Protein AF-A0A0P9CV11-F1 (afdb_monomer_lite)

Sequence (95 aa):
MPAQPFILGVNYWPRRKAMYWWRNFEAAKVREEFGVIKGLGMSLVRIFLLWEDWQPTPDSVDPQALDNLGTVCEIAAELGLQLDVTFFTGHMSGP

Foldseek 3Di:
DPDDDDAFEDEDAQPPQGLNCLVVPDLVSLLVVVLVRVVVVHAEYEYEDACVSFPVDPPDGDVSSVVSVVSSVVSCVVSNHHYHYHPDCPDDDDD

pLDDT: mean 91.98, std 9.83, range [44.31, 98.81]

Structure (mmCIF, N/CA/C/O backbone):
data_AF-A0A0P9CV11-F1
#
_entry.id   AF-A0A0P9CV11-F1
#
loop_
_atom_site.group_PDB
_atom_site.id
_atom_site.type_symbol
_atom_site.label_atom_id
_atom_site.label_alt_id
_atom_site.label_comp_id
_atom_site.label_asym_id
_atom_site.label_entity_id
_atom_site.label_seq_id
_atom_site.pdbx_PDB_ins_code
_atom_site.Cartn_x
_atom_site.Cartn_y
_atom_site.Cartn_z
_atom_site.occupancy
_atom_site.B_iso_or_equiv
_atom_site.auth_seq_id
_atom_site.auth_comp_id
_atom_site.auth_asym_id
_atom_site.auth_atom_id
_atom_site.pdbx_PDB_model_num
ATOM 1 N N . MET A 1 1 ? -32.956 2.081 6.416 1.00 62.44 1 MET A N 1
ATOM 2 C CA . MET A 1 1 ? -31.572 1.869 5.944 1.00 62.44 1 MET A CA 1
ATOM 3 C C . MET A 1 1 ? -30.649 2.355 7.049 1.00 62.44 1 MET A C 1
ATOM 5 O O . MET A 1 1 ? -30.873 3.477 7.494 1.00 62.44 1 MET A O 1
ATOM 9 N N . PRO A 1 2 ? -29.703 1.551 7.561 1.00 73.50 2 PRO A N 1
ATOM 10 C CA . PRO A 1 2 ? -28.669 2.093 8.438 1.00 73.50 2 PRO A CA 1
ATOM 11 C C . PRO A 1 2 ? -27.926 3.215 7.700 1.00 73.50 2 PRO A C 1
ATOM 13 O O . PRO A 1 2 ? -27.748 3.141 6.483 1.00 73.50 2 PRO A O 1
ATOM 16 N N . ALA A 1 3 ? -27.554 4.274 8.419 1.00 83.81 3 ALA A N 1
ATOM 17 C CA . ALA A 1 3 ? -26.770 5.358 7.840 1.00 83.81 3 ALA A CA 1
ATOM 18 C C . ALA A 1 3 ? -25.425 4.804 7.351 1.00 83.81 3 ALA A C 1
ATOM 20 O O . ALA A 1 3 ? -24.785 4.016 8.050 1.00 83.81 3 ALA A O 1
ATOM 21 N N . GLN A 1 4 ? -25.008 5.198 6.148 1.00 85.00 4 GLN A N 1
ATOM 22 C CA . GLN A 1 4 ? -23.710 4.800 5.624 1.00 85.00 4 GLN A CA 1
ATOM 23 C C . GLN A 1 4 ? -22.616 5.505 6.445 1.00 85.00 4 GLN A C 1
ATOM 25 O O . GLN A 1 4 ? -22.680 6.728 6.600 1.00 85.00 4 GLN A O 1
ATOM 30 N N . PRO A 1 5 ? -21.650 4.770 7.020 1.00 86.31 5 PRO A N 1
ATOM 31 C CA . PRO A 1 5 ? -20.626 5.374 7.861 1.00 86.31 5 PRO A CA 1
ATOM 32 C C . PRO A 1 5 ? -19.713 6.284 7.032 1.00 86.31 5 PRO A C 1
ATOM 34 O O . PRO A 1 5 ? -19.362 5.960 5.897 1.00 86.31 5 PRO A O 1
ATOM 37 N N . PHE A 1 6 ? -19.300 7.414 7.611 1.00 91.06 6 PHE A N 1
ATOM 38 C CA . PHE A 1 6 ? -18.263 8.257 7.022 1.00 91.06 6 PHE A CA 1
ATOM 39 C C . PHE A 1 6 ? -16.913 7.539 7.127 1.00 91.06 6 PHE A C 1
ATOM 41 O O . PHE A 1 6 ? -16.441 7.256 8.230 1.00 91.06 6 PHE A O 1
ATOM 48 N N . ILE A 1 7 ? -16.298 7.228 5.986 1.00 94.56 7 ILE A N 1
ATOM 49 C CA . ILE A 1 7 ? -15.010 6.533 5.949 1.00 94.56 7 ILE A CA 1
ATOM 50 C C . ILE A 1 7 ? -13.898 7.550 6.190 1.00 94.56 7 ILE A C 1
ATOM 52 O O . ILE A 1 7 ? -13.645 8.421 5.360 1.00 94.56 7 ILE A O 1
ATOM 56 N N . LEU A 1 8 ? -13.214 7.412 7.326 1.00 96.19 8 LEU A N 1
ATOM 57 C CA . LEU A 1 8 ? -12.011 8.176 7.626 1.00 96.19 8 LEU A CA 1
ATOM 58 C C . LEU A 1 8 ? -10.765 7.369 7.251 1.00 96.19 8 LEU A C 1
ATOM 60 O O . LEU A 1 8 ? -10.583 6.227 7.695 1.00 96.19 8 LEU A O 1
ATOM 64 N N . GLY A 1 9 ? -9.897 7.996 6.462 1.00 97.19 9 GLY A N 1
ATOM 65 C CA . GLY A 1 9 ? -8.649 7.415 5.996 1.00 97.19 9 GLY A CA 1
ATOM 66 C C . GLY A 1 9 ? -7.562 8.447 5.739 1.00 97.19 9 GLY A C 1
ATOM 67 O O . GLY A 1 9 ? -7.741 9.638 5.997 1.00 97.19 9 GLY A O 1
ATOM 68 N N . VAL A 1 10 ? -6.426 7.976 5.228 1.00 97.44 10 VAL A N 1
ATOM 69 C CA . VAL A 1 10 ? -5.237 8.801 4.984 1.00 97.44 10 VAL A CA 1
ATOM 70 C C . VAL A 1 10 ? -4.525 8.398 3.697 1.00 97.44 10 VAL A C 1
ATOM 72 O O . VAL A 1 10 ? -4.482 7.223 3.340 1.00 97.44 10 VAL A O 1
ATOM 75 N N . ASN A 1 11 ? -3.933 9.380 3.016 1.00 95.88 11 ASN A N 1
ATOM 76 C CA . ASN A 1 11 ? -2.975 9.138 1.940 1.00 95.88 11 ASN A CA 1
ATOM 77 C C . ASN A 1 11 ? -1.645 8.710 2.567 1.00 95.88 11 ASN A C 1
ATOM 79 O O . ASN A 1 11 ? -1.035 9.474 3.315 1.00 95.88 11 ASN A O 1
ATOM 83 N N . TYR A 1 12 ? -1.219 7.482 2.299 1.00 95.25 12 TYR A N 1
ATOM 84 C CA . TYR A 1 12 ? -0.027 6.916 2.905 1.00 95.25 12 TYR A CA 1
ATOM 85 C C . TYR A 1 12 ? 1.235 7.445 2.242 1.00 95.25 12 TYR A C 1
ATOM 87 O O . TYR A 1 12 ? 1.477 7.234 1.053 1.00 95.25 12 TYR A O 1
ATOM 95 N N . TRP A 1 13 ? 2.051 8.105 3.056 1.00 91.81 13 TRP A N 1
ATOM 96 C CA . TRP A 1 13 ? 3.358 8.607 2.678 1.00 91.81 13 TRP A CA 1
ATOM 97 C C . TRP A 1 13 ? 4.390 8.109 3.694 1.00 91.81 13 TRP A C 1
ATOM 99 O O . TRP A 1 13 ? 4.463 8.659 4.799 1.00 91.81 13 TRP A O 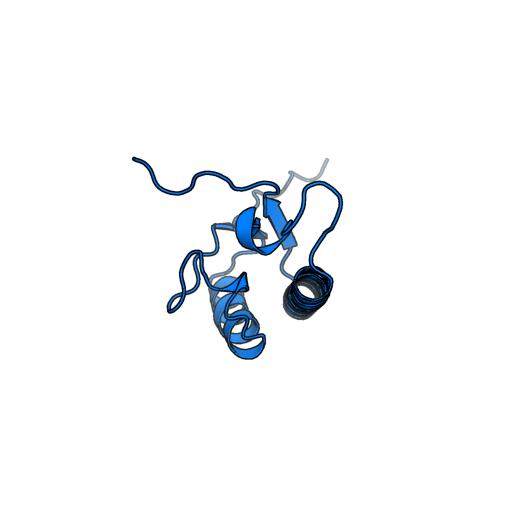1
ATOM 109 N N . PRO A 1 14 ? 5.158 7.055 3.363 1.00 90.00 14 PRO A N 1
ATOM 110 C CA . PRO A 1 14 ? 6.087 6.444 4.300 1.00 90.00 14 PRO A CA 1
ATOM 111 C C . PRO A 1 14 ? 7.089 7.445 4.859 1.00 90.00 14 PRO A C 1
ATOM 113 O O . PRO A 1 14 ? 7.742 8.173 4.102 1.00 90.00 14 PRO A O 1
ATOM 116 N N . ARG A 1 15 ? 7.283 7.435 6.181 1.00 88.31 15 ARG A N 1
ATOM 117 C CA . ARG A 1 15 ? 8.017 8.497 6.900 1.00 88.31 15 ARG A CA 1
ATOM 118 C C . ARG A 1 15 ? 9.455 8.685 6.425 1.00 88.31 15 ARG A C 1
ATOM 120 O O . ARG A 1 15 ? 9.995 9.782 6.513 1.00 88.31 15 ARG A O 1
ATOM 127 N N . ARG A 1 16 ? 10.094 7.602 5.975 1.00 88.00 16 ARG A N 1
ATOM 128 C CA . ARG A 1 16 ? 11.517 7.588 5.591 1.00 88.00 16 ARG A CA 1
ATOM 129 C C . ARG A 1 16 ? 11.759 7.620 4.090 1.00 88.00 16 ARG A C 1
ATOM 131 O O . ARG A 1 16 ? 12.834 8.029 3.670 1.00 88.00 16 ARG A O 1
ATOM 138 N N . LYS A 1 17 ? 10.809 7.115 3.303 1.00 88.31 17 LYS A N 1
ATOM 139 C CA . LYS A 1 17 ? 11.039 6.755 1.895 1.00 88.31 17 LYS A CA 1
ATOM 140 C C . LYS A 1 17 ? 10.103 7.456 0.923 1.00 88.31 17 LYS A C 1
ATOM 142 O O . LYS A 1 17 ? 10.384 7.428 -0.274 1.00 88.31 17 LYS A O 1
ATOM 147 N N . ALA A 1 18 ? 9.062 8.131 1.423 1.00 87.56 18 ALA A N 1
ATOM 148 C CA . ALA A 1 18 ? 8.142 8.893 0.591 1.00 87.56 18 ALA A CA 1
ATOM 149 C C . ALA A 1 18 ? 7.633 8.026 -0.580 1.00 87.56 18 ALA A C 1
ATOM 151 O O . ALA A 1 18 ? 7.313 6.857 -0.382 1.00 87.56 18 ALA A O 1
ATOM 152 N N . MET A 1 19 ? 7.613 8.564 -1.798 1.00 84.69 19 MET A N 1
ATOM 153 C CA . MET A 1 19 ? 7.221 7.851 -3.020 1.00 84.69 19 MET A CA 1
ATOM 154 C C . MET A 1 19 ? 8.141 6.689 -3.430 1.00 84.69 19 MET A C 1
ATOM 156 O O . MET A 1 19 ? 7.674 5.772 -4.091 1.00 84.69 19 MET A O 1
ATOM 160 N N . TYR A 1 20 ? 9.408 6.664 -3.004 1.00 88.38 20 TYR A N 1
ATOM 161 C CA . TYR A 1 20 ? 10.408 5.673 -3.447 1.00 88.38 20 TYR A CA 1
ATOM 162 C C . TYR A 1 20 ? 10.417 4.381 -2.619 1.00 88.38 20 TYR A C 1
ATOM 164 O O . TYR A 1 20 ? 11.361 3.584 -2.673 1.00 88.38 20 TYR A O 1
ATOM 172 N N . TRP A 1 21 ? 9.404 4.194 -1.776 1.00 92.38 21 TRP A N 1
ATOM 173 C CA . TRP A 1 21 ? 9.329 3.065 -0.860 1.00 92.38 21 TRP A CA 1
ATOM 174 C C . TRP A 1 21 ? 9.056 1.733 -1.553 1.00 92.38 21 TRP A C 1
ATOM 176 O O . TRP A 1 21 ? 9.451 0.715 -1.003 1.00 92.38 21 TRP A O 1
ATOM 186 N N . TRP A 1 22 ? 8.460 1.725 -2.749 1.00 93.81 22 TRP A N 1
ATOM 187 C CA . TRP A 1 22 ? 8.288 0.498 -3.530 1.00 93.81 22 TRP A CA 1
ATOM 188 C C . TRP A 1 22 ? 9.631 -0.068 -3.997 1.00 93.81 22 TRP A C 1
ATOM 190 O O . TRP A 1 22 ? 9.905 -1.240 -3.755 1.00 93.81 22 TRP A O 1
ATOM 200 N N . ARG A 1 23 ? 10.528 0.780 -4.526 1.00 91.56 23 ARG A N 1
ATOM 201 C CA . ARG A 1 23 ? 11.923 0.394 -4.842 1.00 91.56 23 ARG A CA 1
ATOM 202 C C . ARG A 1 23 ? 12.709 -0.111 -3.641 1.00 91.56 23 ARG A C 1
ATOM 204 O O . ARG A 1 23 ? 13.664 -0.862 -3.785 1.00 91.56 23 ARG A O 1
ATOM 211 N N . ASN A 1 24 ? 12.346 0.358 -2.453 1.00 92.94 24 ASN A N 1
ATOM 212 C CA . ASN A 1 24 ? 13.048 0.071 -1.212 1.00 92.94 24 ASN A CA 1
ATOM 213 C C . ASN A 1 24 ? 12.080 -0.563 -0.207 1.00 92.94 24 ASN A C 1
ATOM 215 O O . ASN A 1 24 ? 11.973 -0.091 0.926 1.00 92.94 24 ASN A O 1
ATOM 219 N N . PHE A 1 25 ? 11.325 -1.572 -0.634 1.00 96.06 25 PHE A N 1
ATOM 220 C CA . PHE A 1 25 ? 10.233 -2.126 0.157 1.00 96.06 25 PHE A CA 1
ATOM 221 C C . PHE A 1 25 ? 10.713 -2.713 1.494 1.00 96.06 25 PHE A C 1
ATOM 223 O O . PHE A 1 25 ? 11.701 -3.440 1.561 1.00 96.06 25 PHE A O 1
ATOM 230 N N . GLU A 1 26 ? 10.001 -2.390 2.578 1.00 97.00 26 GLU A N 1
ATOM 231 C CA . GLU A 1 26 ? 10.249 -2.910 3.926 1.00 97.00 26 GLU A CA 1
ATOM 232 C C . GLU A 1 26 ? 8.917 -3.245 4.609 1.00 97.00 26 GLU A C 1
ATOM 234 O O . GLU A 1 26 ? 8.278 -2.380 5.215 1.00 97.00 26 GLU A O 1
ATOM 239 N N . ALA A 1 27 ? 8.510 -4.515 4.567 1.00 97.75 27 ALA A N 1
ATOM 240 C CA . ALA A 1 27 ? 7.248 -4.982 5.151 1.00 97.75 27 ALA A CA 1
ATOM 241 C C . ALA A 1 27 ? 7.091 -4.611 6.639 1.00 97.75 27 ALA A C 1
ATOM 243 O O . ALA A 1 27 ? 6.018 -4.195 7.077 1.00 97.75 27 ALA A O 1
ATOM 244 N N . ALA A 1 28 ? 8.176 -4.688 7.418 1.00 97.56 28 ALA A N 1
ATOM 245 C CA . ALA A 1 28 ? 8.169 -4.310 8.831 1.00 97.56 28 ALA A CA 1
ATOM 246 C C . ALA A 1 28 ? 7.800 -2.831 9.044 1.00 97.56 28 ALA A C 1
ATOM 248 O O . ALA A 1 28 ? 7.084 -2.511 9.993 1.00 97.56 28 ALA A O 1
ATOM 249 N N . LYS A 1 29 ? 8.236 -1.936 8.145 1.00 96.81 29 LYS A N 1
ATOM 250 C CA . LYS A 1 29 ? 7.905 -0.506 8.209 1.00 96.81 29 LYS A CA 1
ATOM 251 C C . LYS A 1 29 ? 6.460 -0.241 7.826 1.00 96.81 29 LYS A C 1
ATOM 253 O O . LYS A 1 29 ? 5.797 0.521 8.518 1.00 96.81 29 LYS A O 1
ATOM 258 N N . VAL A 1 30 ? 5.952 -0.927 6.802 1.00 97.81 30 VAL A N 1
ATOM 259 C CA . VAL A 1 30 ? 4.525 -0.868 6.449 1.00 97.81 30 VAL A CA 1
ATOM 260 C C . VAL A 1 30 ? 3.669 -1.292 7.639 1.00 97.81 30 VAL A C 1
ATOM 262 O O . VAL A 1 30 ? 2.758 -0.568 8.021 1.00 97.81 30 VAL A O 1
ATOM 265 N N . ARG A 1 31 ? 3.997 -2.425 8.272 1.00 98.50 31 ARG A N 1
ATOM 266 C CA . ARG A 1 31 ? 3.269 -2.941 9.439 1.00 98.50 31 ARG A CA 1
ATOM 267 C C . ARG A 1 31 ? 3.289 -1.963 10.614 1.00 98.50 31 ARG A C 1
ATOM 269 O O . ARG A 1 31 ? 2.246 -1.711 11.210 1.00 98.50 31 ARG A O 1
ATOM 276 N N . GLU A 1 32 ? 4.454 -1.398 10.928 1.00 98.12 32 GLU A N 1
ATOM 277 C CA . GLU A 1 32 ? 4.607 -0.380 11.974 1.00 98.12 32 GLU A CA 1
ATOM 278 C C . GLU A 1 32 ? 3.736 0.853 11.687 1.00 98.12 32 GLU A C 1
ATOM 280 O O . GLU A 1 32 ? 2.946 1.279 12.531 1.00 98.12 32 GLU A O 1
ATOM 285 N N . GLU A 1 33 ? 3.846 1.417 10.484 1.00 97.75 33 GLU A N 1
ATOM 286 C CA . GLU A 1 33 ? 3.171 2.664 10.128 1.00 97.75 33 GLU A CA 1
ATOM 287 C C . GLU A 1 33 ? 1.655 2.475 9.957 1.00 97.75 33 GLU A C 1
ATOM 289 O O . GLU A 1 33 ? 0.883 3.318 10.418 1.00 97.75 33 GLU A O 1
ATOM 294 N N . PHE A 1 34 ? 1.201 1.342 9.411 1.00 98.38 34 PHE A N 1
ATOM 295 C CA . PHE A 1 34 ? -0.221 0.979 9.370 1.00 98.38 34 PHE A CA 1
ATOM 296 C C . PHE A 1 34 ? -0.785 0.753 10.775 1.00 98.38 34 PHE A C 1
ATOM 298 O O . PHE A 1 34 ? -1.909 1.169 11.056 1.00 98.38 34 PHE A O 1
ATOM 305 N N . GLY A 1 35 ? 0.001 0.169 11.684 1.00 98.38 35 GLY A N 1
ATOM 306 C CA . GLY A 1 35 ? -0.366 0.051 13.094 1.00 98.38 35 GLY A CA 1
ATOM 307 C C . GLY A 1 35 ? -0.625 1.415 13.739 1.00 98.38 35 GLY A C 1
ATOM 308 O O . GLY A 1 35 ? -1.617 1.585 14.447 1.00 98.38 35 GLY A O 1
ATOM 309 N N . VAL A 1 36 ? 0.202 2.421 13.429 1.00 98.12 36 VAL A N 1
ATOM 310 C CA . VAL A 1 36 ? -0.039 3.803 13.876 1.00 98.12 36 VAL A CA 1
ATOM 311 C C . VAL A 1 36 ? -1.329 4.364 13.277 1.00 98.12 36 VAL A C 1
ATOM 313 O O . VAL A 1 36 ? -2.142 4.913 14.016 1.00 98.12 36 VAL A O 1
ATOM 316 N N . ILE A 1 37 ? -1.548 4.211 11.966 1.00 97.81 37 ILE A N 1
ATOM 317 C CA . ILE A 1 37 ? -2.769 4.692 11.294 1.00 97.81 37 ILE A CA 1
ATOM 318 C C . ILE A 1 37 ? -4.022 4.081 11.937 1.00 97.81 37 ILE A C 1
ATOM 320 O O . ILE A 1 37 ? -4.977 4.796 12.250 1.00 97.81 37 ILE A O 1
ATOM 324 N N . LYS A 1 38 ? -4.000 2.772 12.207 1.00 98.00 38 LYS A N 1
ATOM 325 C CA . LYS A 1 38 ? -5.084 2.079 12.906 1.00 98.00 38 LYS A CA 1
ATOM 326 C C . LYS A 1 38 ? -5.276 2.605 14.329 1.00 98.00 38 LYS A C 1
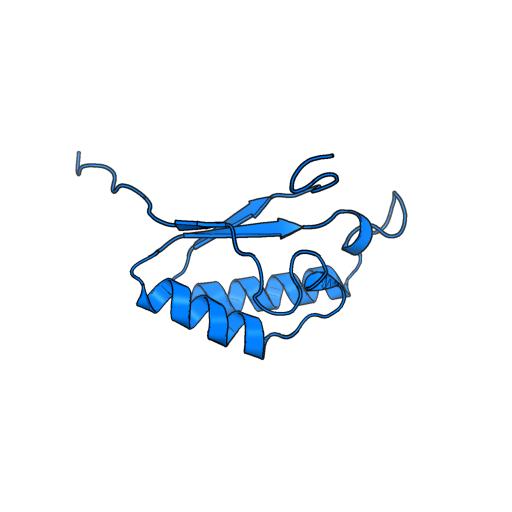ATOM 328 O O . LYS A 1 38 ? -6.410 2.848 14.738 1.00 98.00 38 LYS A O 1
ATOM 333 N N . GLY A 1 39 ? -4.184 2.820 15.065 1.00 98.00 39 GLY A N 1
ATOM 334 C CA . GLY A 1 39 ? -4.198 3.391 16.416 1.00 98.00 39 GLY A CA 1
ATOM 335 C C . GLY A 1 39 ? -4.777 4.809 16.486 1.00 98.00 39 GLY A C 1
ATOM 336 O O . GLY A 1 39 ? -5.318 5.192 17.519 1.00 98.00 39 GLY A O 1
ATOM 337 N N . LEU A 1 40 ? -4.738 5.564 15.383 1.00 97.44 40 LEU A N 1
ATOM 338 C CA . LEU A 1 40 ? -5.381 6.878 15.243 1.00 97.44 40 LEU A CA 1
ATOM 339 C C . LEU A 1 40 ? -6.891 6.798 14.934 1.00 97.44 40 LEU A C 1
ATOM 341 O O . LEU A 1 40 ? -7.536 7.832 14.777 1.00 97.44 40 LEU A O 1
ATOM 345 N N . GLY A 1 41 ? -7.468 5.595 14.840 1.00 96.69 41 GLY A N 1
ATOM 346 C CA . GLY A 1 41 ? -8.898 5.386 14.587 1.00 96.69 41 GLY A CA 1
ATOM 347 C C . GLY A 1 41 ? -9.300 5.424 13.110 1.00 96.69 41 GLY A C 1
ATOM 348 O O . GLY A 1 41 ? -10.491 5.449 12.801 1.00 96.69 41 GLY A O 1
ATOM 349 N N . MET A 1 42 ? -8.336 5.421 12.187 1.00 97.50 42 MET A N 1
ATOM 350 C CA . MET A 1 42 ? -8.606 5.375 10.748 1.00 97.50 42 MET A CA 1
ATOM 351 C C . MET A 1 42 ? -8.903 3.945 10.280 1.00 97.50 42 MET A C 1
ATOM 353 O O . MET A 1 42 ? -8.493 2.959 10.898 1.00 97.50 42 MET A O 1
ATOM 357 N N . SER A 1 43 ? -9.627 3.837 9.166 1.00 97.31 43 SER A N 1
ATOM 358 C CA . SER A 1 43 ? -10.078 2.551 8.607 1.00 97.31 43 SER A CA 1
ATOM 359 C C . SER A 1 43 ? -9.667 2.321 7.153 1.00 97.31 43 SER A C 1
ATOM 361 O O . SER A 1 43 ? -9.715 1.182 6.693 1.00 97.31 43 SER A O 1
ATOM 363 N N . LEU A 1 44 ? -9.236 3.372 6.450 1.00 98.19 44 LEU A N 1
ATOM 364 C CA . LEU A 1 44 ? -8.834 3.330 5.048 1.00 98.19 44 LEU A CA 1
ATOM 365 C C . LEU A 1 44 ? -7.433 3.922 4.872 1.00 98.19 44 LEU A C 1
ATOM 367 O O . LEU A 1 44 ? -7.122 4.987 5.409 1.00 98.19 44 LEU A O 1
ATOM 371 N N . VAL A 1 45 ? -6.604 3.253 4.080 1.00 98.31 45 VAL A N 1
ATOM 372 C CA . VAL A 1 45 ? -5.284 3.736 3.682 1.00 98.31 45 VAL A CA 1
ATOM 373 C C . VAL A 1 45 ? -5.231 3.819 2.168 1.00 98.31 45 VAL A C 1
ATOM 375 O O . VAL A 1 45 ? -5.430 2.819 1.484 1.00 98.31 45 VAL A O 1
ATOM 378 N N . ARG A 1 46 ? -4.944 5.005 1.635 1.00 97.69 46 ARG A N 1
ATOM 379 C CA . ARG A 1 46 ? -4.725 5.183 0.203 1.00 97.69 46 ARG A CA 1
ATOM 380 C C . ARG A 1 46 ? -3.246 5.047 -0.127 1.00 97.69 46 ARG A C 1
ATOM 382 O O . ARG A 1 46 ? -2.435 5.800 0.409 1.00 97.69 46 ARG A O 1
ATOM 389 N N . ILE A 1 47 ? -2.905 4.106 -0.999 1.00 96.44 47 ILE A N 1
ATOM 390 C CA . ILE A 1 47 ? -1.537 3.849 -1.462 1.00 96.44 47 ILE A CA 1
ATOM 391 C C . ILE A 1 47 ? -1.398 4.188 -2.948 1.00 96.44 47 ILE A C 1
ATOM 393 O O . ILE A 1 47 ? -2.364 4.132 -3.709 1.00 96.44 47 ILE A O 1
ATOM 397 N N . PHE A 1 48 ? -0.178 4.525 -3.361 1.00 94.44 48 PHE A N 1
ATOM 398 C CA . PHE A 1 48 ? 0.125 4.993 -4.712 1.00 94.44 48 PHE A CA 1
ATOM 399 C C . PHE A 1 48 ? 1.161 4.091 -5.361 1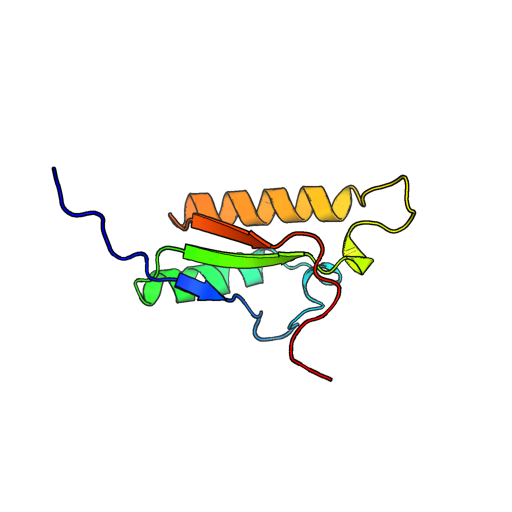.00 94.44 48 PHE A C 1
ATOM 401 O O . PHE A 1 48 ? 2.239 3.894 -4.798 1.00 94.44 48 PHE A O 1
ATOM 408 N N . LEU A 1 49 ? 0.834 3.551 -6.533 1.00 93.06 49 LEU A N 1
ATOM 409 C CA . LEU A 1 49 ? 1.749 2.741 -7.332 1.00 93.06 49 LEU A CA 1
ATOM 410 C C . LEU A 1 49 ? 2.439 3.653 -8.355 1.00 93.06 49 LEU A C 1
ATOM 412 O O . LEU A 1 49 ? 1.813 4.083 -9.330 1.00 93.06 49 LEU A O 1
ATOM 416 N N . LEU A 1 50 ? 3.699 4.009 -8.090 1.00 89.69 50 LEU A N 1
ATOM 417 C CA . LEU A 1 50 ? 4.506 4.884 -8.944 1.00 89.69 50 LEU A CA 1
ATOM 418 C C . LEU A 1 50 ? 4.909 4.128 -10.214 1.00 89.69 50 LEU A C 1
ATOM 420 O O . LEU A 1 50 ? 5.657 3.168 -10.108 1.00 89.69 50 LEU A O 1
ATOM 424 N N . TRP A 1 51 ? 4.431 4.542 -11.393 1.00 90.50 51 TRP A N 1
ATOM 425 C CA . TRP A 1 51 ? 4.502 3.737 -12.631 1.00 90.50 51 TRP A CA 1
ATOM 426 C C . TRP A 1 51 ? 5.887 3.113 -12.874 1.00 90.50 51 TRP A C 1
ATOM 428 O O . TRP A 1 51 ? 5.987 1.903 -13.078 1.00 90.50 51 TRP A O 1
ATOM 438 N N . GLU A 1 52 ? 6.948 3.915 -12.787 1.00 89.38 52 GLU A N 1
ATOM 439 C CA . GLU A 1 52 ? 8.342 3.506 -13.026 1.00 89.38 52 GLU A CA 1
ATOM 440 C C . GLU A 1 52 ? 8.836 2.326 -12.172 1.00 89.38 52 GLU A C 1
ATOM 442 O O . GLU A 1 52 ? 9.821 1.694 -12.539 1.00 89.38 52 GLU A O 1
ATOM 447 N N . ASP A 1 53 ? 8.154 1.999 -11.073 1.00 90.69 53 ASP A N 1
ATOM 448 C CA . ASP A 1 53 ? 8.496 0.871 -10.198 1.00 90.69 53 ASP A CA 1
ATOM 449 C C . ASP A 1 53 ? 7.757 -0.425 -10.560 1.00 90.69 53 ASP A C 1
ATOM 451 O O . ASP A 1 53 ? 8.073 -1.479 -10.020 1.00 90.69 53 ASP A O 1
ATOM 455 N N . TRP A 1 54 ? 6.749 -0.351 -11.433 1.00 93.25 54 TRP A N 1
ATOM 456 C CA . TRP A 1 54 ? 5.826 -1.459 -11.699 1.00 93.25 54 TRP A CA 1
ATOM 457 C C . TRP A 1 54 ? 5.895 -1.970 -13.129 1.00 93.25 54 TRP A C 1
ATOM 459 O O . TRP A 1 54 ? 5.641 -3.148 -13.343 1.00 93.25 54 TRP A O 1
ATOM 469 N N . GLN A 1 55 ? 6.198 -1.114 -14.107 1.00 93.50 55 GLN A N 1
ATOM 470 C CA . GLN A 1 55 ? 6.170 -1.478 -15.526 1.00 93.50 55 GLN A CA 1
ATOM 471 C C . GLN A 1 55 ? 7.507 -1.117 -16.200 1.00 93.50 55 GLN A C 1
ATOM 473 O O . GLN A 1 55 ? 7.618 -0.043 -16.796 1.00 93.50 55 GLN A O 1
ATOM 478 N N . PRO A 1 56 ? 8.539 -1.981 -16.096 1.00 90.25 56 PRO A N 1
ATOM 479 C CA . PRO A 1 56 ? 9.868 -1.703 -16.648 1.00 90.25 56 PRO A CA 1
ATOM 480 C C . PRO A 1 56 ? 9.892 -1.709 -18.184 1.00 90.25 56 PRO A C 1
ATOM 482 O O . PRO A 1 56 ? 10.689 -0.993 -18.791 1.00 90.25 56 PRO A O 1
ATOM 485 N N . THR A 1 57 ? 9.012 -2.485 -18.825 1.00 93.31 57 THR A N 1
ATOM 486 C CA . THR A 1 57 ? 8.757 -2.433 -20.273 1.00 93.31 57 THR A CA 1
ATOM 487 C C . THR A 1 57 ? 7.250 -2.344 -20.528 1.00 93.31 57 THR A C 1
ATOM 489 O O . THR A 1 57 ? 6.469 -2.776 -19.681 1.00 93.31 57 THR A O 1
ATOM 492 N N . PRO A 1 58 ? 6.792 -1.822 -21.682 1.00 92.50 58 PRO A N 1
ATOM 493 C CA . PRO A 1 58 ? 5.358 -1.664 -21.960 1.00 92.50 58 PRO A CA 1
ATOM 494 C C . PRO A 1 58 ? 4.527 -2.956 -21.866 1.00 92.50 58 PRO A C 1
ATOM 496 O O . PRO A 1 58 ? 3.318 -2.900 -21.661 1.00 92.50 58 PRO A O 1
ATOM 499 N N . ASP A 1 59 ? 5.169 -4.110 -22.021 1.00 96.00 59 ASP A N 1
ATOM 500 C CA . ASP A 1 59 ? 4.583 -5.448 -22.050 1.00 96.00 59 ASP A CA 1
ATOM 501 C C . ASP A 1 59 ? 4.868 -6.285 -20.789 1.00 96.00 59 ASP A C 1
ATOM 503 O O . ASP A 1 59 ? 4.455 -7.443 -20.732 1.00 96.00 59 ASP A O 1
ATOM 507 N N . SER A 1 60 ? 5.534 -5.729 -19.766 1.00 94.81 60 SER A N 1
ATOM 508 C CA . SER A 1 60 ? 5.863 -6.465 -18.538 1.00 94.81 60 SER A CA 1
ATOM 509 C C . SER A 1 60 ? 5.542 -5.686 -17.264 1.00 94.81 60 SER A C 1
ATOM 511 O O . SER A 1 60 ? 5.739 -4.478 -17.186 1.00 94.81 60 SER A O 1
ATOM 513 N N . VAL A 1 61 ? 5.048 -6.399 -16.249 1.00 95.31 61 VAL A N 1
ATOM 514 C CA . VAL A 1 61 ? 4.893 -5.889 -14.879 1.00 95.31 61 VAL A CA 1
ATOM 515 C C . VAL A 1 61 ? 5.933 -6.573 -14.002 1.00 95.31 61 VAL A C 1
ATOM 517 O O . VAL A 1 61 ? 6.132 -7.780 -14.135 1.00 95.31 61 VAL A O 1
ATOM 520 N N . ASP A 1 62 ? 6.583 -5.818 -13.118 1.00 95.31 62 ASP A N 1
ATOM 521 C CA . ASP A 1 62 ? 7.584 -6.342 -12.190 1.00 95.31 62 ASP A CA 1
ATOM 522 C C . ASP A 1 62 ? 6.937 -7.348 -11.206 1.00 95.31 62 ASP A C 1
ATOM 524 O O . ASP A 1 62 ? 6.086 -6.957 -10.395 1.00 95.31 62 ASP A O 1
ATOM 528 N N . PRO A 1 63 ? 7.322 -8.642 -11.239 1.00 96.31 63 PRO A N 1
ATOM 529 C CA . PRO A 1 63 ? 6.774 -9.652 -10.336 1.00 96.31 63 PRO A CA 1
ATOM 530 C C . PRO A 1 63 ? 7.067 -9.365 -8.860 1.00 96.31 63 PRO A C 1
ATOM 532 O O . PRO A 1 63 ? 6.213 -9.598 -8.008 1.00 96.31 63 PRO A O 1
ATOM 535 N N . GLN A 1 64 ? 8.235 -8.800 -8.546 1.00 96.50 64 GLN A N 1
ATOM 536 C CA . GLN A 1 64 ? 8.606 -8.478 -7.171 1.00 96.50 64 GLN A CA 1
ATOM 537 C C . GLN A 1 64 ? 7.741 -7.341 -6.619 1.00 96.50 64 GLN A C 1
ATOM 539 O O . GLN A 1 64 ? 7.391 -7.350 -5.436 1.00 96.50 64 GLN A O 1
ATOM 544 N N . ALA A 1 65 ? 7.364 -6.370 -7.458 1.00 95.69 65 ALA A N 1
ATOM 545 C CA . ALA A 1 65 ? 6.427 -5.319 -7.068 1.00 95.69 65 ALA A CA 1
ATOM 546 C C . ALA A 1 65 ? 5.038 -5.897 -6.739 1.00 95.69 65 ALA A C 1
ATOM 548 O O . ALA A 1 65 ? 4.425 -5.499 -5.746 1.00 95.69 65 ALA A O 1
ATOM 549 N N . LEU A 1 66 ? 4.571 -6.885 -7.512 1.00 96.25 66 LEU A N 1
ATOM 550 C CA . LEU A 1 66 ? 3.319 -7.602 -7.239 1.00 96.25 66 LEU A CA 1
ATOM 551 C C . LEU A 1 66 ? 3.379 -8.407 -5.932 1.00 96.25 66 LEU A C 1
ATOM 553 O O . LEU A 1 66 ? 2.448 -8.320 -5.130 1.00 96.25 66 LEU A O 1
ATOM 557 N N . ASP A 1 67 ? 4.476 -9.118 -5.669 1.00 98.12 67 ASP A N 1
ATOM 558 C CA . ASP A 1 67 ? 4.676 -9.847 -4.406 1.00 98.12 67 ASP A CA 1
ATOM 559 C C . ASP A 1 67 ? 4.692 -8.892 -3.198 1.00 98.12 67 ASP A C 1
ATOM 561 O O . ASP A 1 67 ? 4.071 -9.143 -2.156 1.00 98.12 67 ASP A O 1
ATOM 565 N N . ASN A 1 68 ? 5.339 -7.733 -3.355 1.00 97.88 68 ASN A N 1
ATOM 566 C CA . ASN A 1 68 ? 5.333 -6.677 -2.346 1.00 97.88 68 ASN A CA 1
ATOM 567 C C . ASN A 1 68 ? 3.914 -6.122 -2.127 1.00 97.88 68 ASN A C 1
ATOM 569 O O . ASN A 1 68 ? 3.532 -5.879 -0.981 1.00 97.88 68 ASN A O 1
ATOM 573 N N . LEU A 1 69 ? 3.105 -5.959 -3.186 1.00 97.56 69 LEU A N 1
ATOM 574 C CA . LEU A 1 69 ? 1.693 -5.570 -3.059 1.00 97.56 69 LEU A CA 1
ATOM 575 C C . LEU A 1 69 ? 0.909 -6.581 -2.232 1.00 97.56 69 LEU A C 1
ATOM 577 O O . LEU A 1 69 ? 0.164 -6.185 -1.338 1.00 97.56 69 LEU A O 1
ATOM 581 N N . GLY A 1 70 ? 1.096 -7.872 -2.522 1.00 98.44 70 GLY A N 1
ATOM 582 C CA . GLY A 1 70 ? 0.479 -8.967 -1.777 1.00 98.44 70 GLY A CA 1
ATOM 583 C C . GLY A 1 70 ? 0.788 -8.858 -0.288 1.00 98.44 70 GLY A C 1
ATOM 584 O O . GLY A 1 70 ? -0.125 -8.834 0.534 1.00 98.44 70 GLY A O 1
ATOM 585 N N . THR A 1 71 ? 2.059 -8.630 0.046 1.00 98.69 71 THR A N 1
ATOM 586 C CA . THR A 1 71 ? 2.504 -8.419 1.432 1.00 98.69 71 THR A CA 1
ATOM 587 C C . THR A 1 71 ? 1.815 -7.211 2.090 1.00 98.69 71 THR A C 1
ATOM 589 O O . THR A 1 71 ? 1.409 -7.273 3.251 1.00 98.69 71 THR A O 1
ATOM 592 N N . VAL A 1 72 ? 1.650 -6.091 1.375 1.00 98.44 72 VAL A N 1
ATOM 593 C CA . VAL A 1 72 ? 0.936 -4.903 1.893 1.00 98.44 72 VAL A CA 1
ATOM 594 C C . VAL A 1 72 ? -0.547 -5.201 2.128 1.00 98.44 72 VAL A C 1
ATOM 596 O O . VAL A 1 72 ? -1.095 -4.784 3.150 1.00 98.44 72 VAL A O 1
ATOM 599 N N . CYS A 1 73 ? -1.190 -5.931 1.213 1.00 98.69 73 CYS A N 1
ATOM 600 C CA . CYS A 1 73 ? -2.581 -6.363 1.343 1.00 98.69 73 CYS A CA 1
ATOM 601 C C . CYS A 1 73 ? -2.784 -7.267 2.565 1.00 98.69 73 CYS A C 1
ATOM 603 O O . CYS A 1 73 ? -3.730 -7.055 3.324 1.00 98.69 73 CYS A O 1
ATOM 605 N N . GLU A 1 74 ? -1.884 -8.225 2.792 1.00 98.81 74 GLU A N 1
ATOM 606 C CA . GLU A 1 74 ? -1.904 -9.097 3.972 1.00 98.81 74 GLU A CA 1
ATOM 607 C C . GLU A 1 74 ? -1.773 -8.288 5.266 1.00 98.81 74 GLU A C 1
ATOM 609 O O . GLU A 1 74 ? -2.599 -8.425 6.167 1.00 98.81 74 GLU A O 1
ATOM 614 N N . ILE A 1 75 ? -0.808 -7.364 5.336 1.00 98.81 75 ILE A N 1
ATOM 615 C CA . ILE A 1 75 ? -0.623 -6.483 6.500 1.00 98.81 75 ILE A CA 1
ATOM 616 C C . ILE A 1 75 ? -1.876 -5.635 6.767 1.00 98.81 75 ILE A C 1
ATOM 618 O O . ILE A 1 75 ? -2.292 -5.489 7.918 1.00 98.81 75 ILE A O 1
ATOM 622 N N . ALA A 1 76 ? -2.485 -5.060 5.725 1.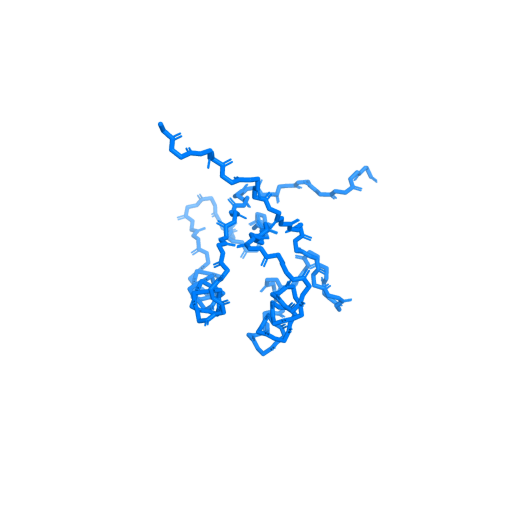00 98.69 76 ALA A N 1
ATOM 623 C CA . ALA A 1 76 ? -3.710 -4.277 5.868 1.00 98.69 76 ALA A CA 1
ATOM 624 C C . ALA A 1 76 ? -4.866 -5.137 6.400 1.00 98.69 76 ALA A C 1
ATOM 626 O O . ALA A 1 76 ? -5.562 -4.720 7.329 1.00 98.69 76 ALA A O 1
ATOM 627 N N . ALA A 1 77 ? -5.026 -6.350 5.863 1.00 98.62 77 ALA A N 1
ATOM 628 C CA . ALA A 1 77 ? -6.042 -7.299 6.299 1.00 98.62 77 ALA A CA 1
ATOM 629 C C . ALA A 1 77 ? -5.849 -7.712 7.768 1.00 98.62 77 ALA A C 1
ATOM 631 O O . ALA A 1 77 ? -6.806 -7.652 8.541 1.00 98.62 77 ALA A O 1
ATOM 632 N N . GLU A 1 78 ? -4.620 -8.043 8.181 1.00 98.56 78 GLU A N 1
ATOM 633 C CA . GLU A 1 78 ? -4.278 -8.374 9.573 1.00 98.56 78 GLU A CA 1
ATOM 634 C C . GLU A 1 78 ? -4.635 -7.243 10.555 1.00 98.56 78 GLU A C 1
ATOM 636 O O . GLU A 1 78 ? -5.075 -7.500 11.675 1.00 98.56 78 GLU A O 1
ATOM 641 N N . LEU A 1 79 ? -4.473 -5.983 10.139 1.00 98.50 79 LEU A N 1
ATOM 642 C CA . LEU A 1 79 ? -4.765 -4.799 10.957 1.00 98.50 79 LEU A CA 1
ATOM 643 C C . LEU A 1 79 ? -6.220 -4.309 10.839 1.00 98.50 79 LEU A C 1
ATOM 645 O O . LEU A 1 79 ? -6.610 -3.336 11.499 1.00 98.50 79 LEU A O 1
ATOM 649 N N . GLY A 1 80 ? -7.040 -4.957 10.006 1.00 97.94 80 GLY A N 1
ATOM 650 C CA . GLY A 1 80 ? -8.409 -4.530 9.724 1.00 97.94 80 GLY A CA 1
ATOM 651 C C . GLY A 1 80 ? -8.466 -3.127 9.111 1.00 97.94 80 GLY A C 1
ATOM 652 O O . GLY A 1 80 ? -9.259 -2.288 9.560 1.00 97.94 80 GLY A O 1
ATOM 653 N N . LEU A 1 81 ? -7.578 -2.861 8.153 1.00 98.56 81 LEU A N 1
ATOM 654 C CA . LEU A 1 81 ? -7.530 -1.661 7.321 1.00 98.56 81 LEU A CA 1
ATOM 655 C C . LEU A 1 81 ? -7.966 -2.008 5.896 1.00 98.56 81 LEU A C 1
ATOM 657 O O . LEU A 1 81 ? -7.600 -3.046 5.352 1.00 98.56 81 LEU A O 1
ATOM 661 N N . GLN A 1 82 ? -8.729 -1.113 5.279 1.00 98.25 82 GLN A N 1
ATOM 662 C CA . GLN A 1 82 ? -9.025 -1.165 3.851 1.00 98.25 82 GLN A CA 1
ATOM 663 C C . GLN A 1 82 ? -7.943 -0.422 3.066 1.00 98.25 82 GLN A C 1
ATOM 665 O O . GLN A 1 82 ? -7.329 0.515 3.585 1.00 98.25 82 GLN A O 1
ATOM 670 N N . LEU A 1 83 ? -7.749 -0.809 1.805 1.00 98.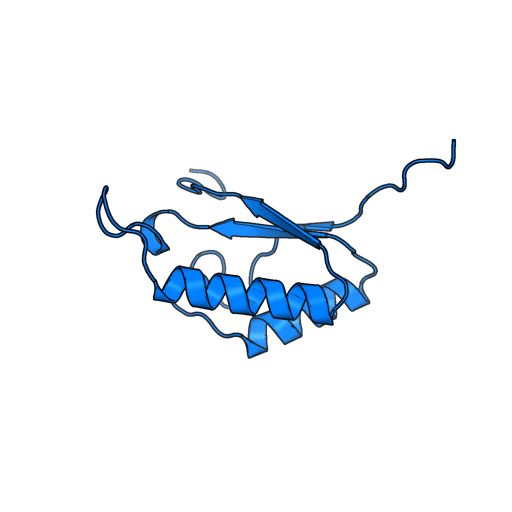38 83 LEU A N 1
ATOM 671 C CA . LEU A 1 83 ? -6.827 -0.147 0.888 1.00 98.38 83 LEU A CA 1
ATOM 672 C C . LEU A 1 83 ? -7.587 0.515 -0.262 1.00 98.38 83 LEU A C 1
ATOM 674 O O . LEU A 1 83 ? -8.386 -0.129 -0.937 1.00 98.38 83 LEU A O 1
ATOM 678 N N . ASP A 1 84 ? -7.289 1.788 -0.499 1.00 97.44 84 ASP A N 1
ATOM 679 C CA . ASP A 1 84 ? -7.595 2.488 -1.746 1.00 97.44 84 ASP A CA 1
ATOM 680 C C . ASP A 1 84 ? -6.307 2.524 -2.580 1.00 97.44 84 ASP A C 1
ATOM 682 O O . ASP A 1 84 ? -5.315 3.145 -2.194 1.00 97.44 84 ASP A O 1
ATOM 686 N N . VAL A 1 85 ? -6.277 1.788 -3.689 1.00 96.00 85 VAL A N 1
ATOM 687 C CA . VAL A 1 85 ? -5.069 1.627 -4.505 1.00 96.00 85 VAL A CA 1
ATOM 688 C C . VAL A 1 85 ? -5.164 2.528 -5.725 1.00 96.00 85 VAL A C 1
ATOM 690 O O . VAL A 1 85 ? -5.950 2.293 -6.641 1.00 96.00 85 VAL A O 1
ATOM 693 N N . THR A 1 86 ? -4.324 3.560 -5.764 1.00 93.69 86 THR A N 1
ATOM 694 C CA . THR A 1 86 ? -4.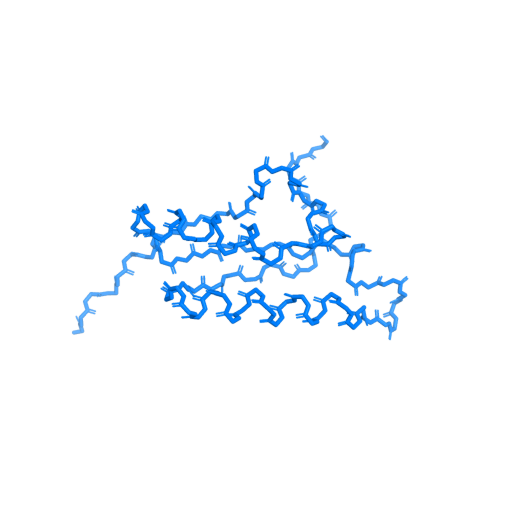182 4.412 -6.946 1.00 93.69 86 THR A CA 1
ATOM 695 C C . THR A 1 86 ? -3.149 3.819 -7.896 1.00 93.69 86 THR A C 1
ATOM 697 O O . THR A 1 86 ? -1.942 3.861 -7.644 1.00 93.69 86 THR A O 1
ATOM 700 N N . PHE A 1 87 ? -3.651 3.267 -8.999 1.00 86.62 87 PHE A N 1
ATOM 701 C CA . PHE A 1 87 ? -2.848 2.765 -10.110 1.00 86.62 87 PHE A CA 1
ATOM 702 C C . PHE A 1 87 ? -2.286 3.905 -10.970 1.00 86.62 87 PHE A C 1
ATOM 704 O O . PHE A 1 87 ? -2.832 5.007 -10.987 1.00 86.62 87 PHE A O 1
ATOM 711 N N . PHE A 1 88 ? -1.216 3.606 -11.715 1.00 77.44 88 PHE A N 1
ATOM 712 C CA . PHE A 1 88 ? -0.624 4.477 -12.741 1.00 77.44 88 PHE A CA 1
ATOM 713 C C . PHE A 1 88 ? -0.311 5.892 -12.252 1.00 77.44 88 PHE A C 1
ATOM 715 O O . PHE A 1 88 ? -0.704 6.897 -12.848 1.00 77.44 88 PHE A O 1
ATOM 722 N N . THR A 1 89 ? 0.428 5.982 -11.150 1.00 77.81 89 THR A N 1
ATOM 723 C CA . THR A 1 89 ? 0.822 7.277 -10.609 1.00 77.81 89 THR A CA 1
ATOM 724 C C . THR A 1 89 ? 2.043 7.790 -11.371 1.00 77.81 89 THR A C 1
ATOM 726 O O . THR A 1 89 ? 3.162 7.382 -11.084 1.00 77.81 89 THR A O 1
ATOM 729 N N . GLY A 1 90 ? 1.832 8.641 -12.380 1.00 68.12 90 GLY A N 1
ATOM 730 C CA . GLY A 1 90 ? 2.915 9.299 -13.131 1.00 68.12 90 GLY A CA 1
ATOM 731 C C . GLY A 1 90 ? 3.346 10.652 -12.552 1.00 68.12 90 GLY A C 1
ATOM 732 O O . GLY A 1 90 ? 4.467 11.094 -12.772 1.00 68.12 90 GLY A O 1
ATOM 733 N N . HIS A 1 91 ? 2.469 11.309 -11.788 1.00 68.00 91 HIS A N 1
ATOM 734 C CA . HIS A 1 91 ? 2.729 12.603 -11.161 1.00 68.00 91 HIS A CA 1
ATOM 735 C C . HIS A 1 91 ? 2.199 12.599 -9.724 1.00 68.00 91 HIS A C 1
ATOM 737 O O . HIS A 1 91 ? 1.060 12.198 -9.482 1.00 68.00 91 HIS A O 1
ATOM 743 N N . MET A 1 92 ? 3.012 13.061 -8.776 1.00 67.81 92 MET A N 1
ATOM 744 C CA . MET A 1 92 ? 2.612 13.299 -7.389 1.00 67.81 92 MET A CA 1
ATOM 745 C C . MET A 1 92 ? 3.239 14.594 -6.885 1.00 67.81 92 MET A C 1
ATOM 747 O O . MET A 1 92 ? 4.430 14.811 -7.069 1.00 67.81 92 MET A O 1
ATOM 751 N N . SER A 1 93 ? 2.432 15.391 -6.181 1.00 65.94 93 SER A N 1
ATOM 752 C CA . SER A 1 93 ? 2.869 16.524 -5.351 1.00 65.94 93 SER A CA 1
ATOM 753 C C . SER A 1 93 ? 3.313 17.824 -6.053 1.00 65.94 93 SER A C 1
ATOM 755 O O . SER A 1 93 ? 3.928 18.658 -5.394 1.00 65.94 93 SER A O 1
ATOM 757 N N . GLY A 1 94 ? 2.893 18.082 -7.299 1.00 63.47 94 GLY A N 1
ATOM 758 C CA . GLY A 1 94 ? 3.035 19.397 -7.957 1.00 63.47 94 GLY A CA 1
ATOM 759 C C . GLY A 1 94 ? 4.292 19.539 -8.833 1.00 63.47 94 GLY A C 1
ATOM 760 O O . GLY A 1 94 ? 5.028 18.563 -8.964 1.00 63.47 94 GLY A O 1
ATOM 761 N N . PRO A 1 95 ? 4.491 20.698 -9.499 1.00 44.31 95 PRO A N 1
ATOM 762 C CA . PRO A 1 95 ? 5.556 20.895 -10.489 1.00 44.31 95 PRO A CA 1
ATOM 763 C C . PRO A 1 95 ? 6.970 20.781 -9.912 1.00 44.31 95 PRO A C 1
ATOM 765 O O . PRO A 1 95 ? 7.171 21.168 -8.738 1.00 44.31 95 PRO A O 1
#

Secondary structure (DSSP, 8-state):
-PPPPP--EEE---TTTGGGGTTT--HHHHHHHHHHHHHTT--EEEEEEEGGGT-SBTTB--HHHHHHHHHHHHHHHHTT-EEEEEEEE---S--

Radius of gyration: 14.38 Å; chains: 1; bounding box: 45×31×38 Å

Organism: NCBI:txid186479

InterPro domains:
  IPR017853 Glycoside hydrolase superfamily [SSF51445] (4-89)